Protein AF-A0A7K4CN50-F1 (afdb_monomer_lite)

Foldseek 3Di:
DQFAQAPPPRDGDDPVQLLQKAADPVVRGIHTNVCCVPQWDDDPQWIADNPPRDIDGVDNPPSDDDPDD

Structure (mmCIF, N/CA/C/O backbone):
data_AF-A0A7K4CN50-F1
#
_entry.id   AF-A0A7K4CN50-F1
#
loop_
_atom_site.group_PDB
_atom_site.id
_atom_site.type_symbol
_atom_site.label_atom_id
_atom_site.label_alt_id
_atom_site.label_comp_id
_atom_site.label_asym_id
_atom_site.label_entity_id
_atom_site.label_seq_id
_atom_site.pdbx_PDB_ins_code
_atom_site.Cartn_x
_atom_site.Cartn_y
_atom_site.Cartn_z
_atom_site.occupancy
_atom_site.B_iso_or_equiv
_atom_site.auth_seq_id
_atom_site.auth_comp_id
_atom_site.auth_asym_id
_atom_site.auth_atom_id
_atom_site.pdbx_PDB_model_num
ATOM 1 N N . MET A 1 1 ? 5.325 -15.063 -0.135 1.00 51.78 1 MET A N 1
ATOM 2 C CA . MET A 1 1 ? 5.190 -13.865 -0.991 1.00 51.78 1 MET A CA 1
ATOM 3 C C . MET A 1 1 ? 6.516 -13.366 -1.527 1.00 51.78 1 MET A C 1
ATOM 5 O O . MET A 1 1 ? 7.358 -12.958 -0.741 1.00 51.78 1 MET A O 1
ATOM 9 N N . LYS A 1 2 ? 6.712 -13.340 -2.854 1.00 58.66 2 LYS A N 1
ATOM 10 C CA . LYS A 1 2 ? 7.771 -12.491 -3.431 1.00 58.66 2 LYS A CA 1
ATOM 11 C C . LYS A 1 2 ? 7.311 -11.023 -3.344 1.00 58.66 2 LYS A C 1
ATOM 13 O O . LYS A 1 2 ? 6.168 -10.752 -3.723 1.00 58.66 2 LYS A O 1
ATOM 18 N N . PRO A 1 3 ? 8.138 -10.087 -2.852 1.00 66.38 3 PRO A N 1
ATOM 19 C CA . PRO A 1 3 ? 7.754 -8.683 -2.744 1.00 66.38 3 PRO A CA 1
ATOM 20 C C . PRO A 1 3 ? 7.494 -8.073 -4.131 1.00 66.38 3 PRO A C 1
ATOM 22 O O . PRO A 1 3 ? 8.312 -8.198 -5.043 1.00 66.38 3 PRO A O 1
ATOM 25 N N . LYS A 1 4 ? 6.328 -7.432 -4.305 1.00 78.62 4 LYS A N 1
ATOM 26 C CA . LYS A 1 4 ? 5.986 -6.728 -5.551 1.00 78.62 4 LYS A CA 1
ATOM 27 C C . LYS A 1 4 ? 6.817 -5.436 -5.667 1.00 78.62 4 LYS A C 1
ATOM 29 O O . LYS A 1 4 ? 7.064 -4.778 -4.654 1.00 78.62 4 LYS A O 1
ATOM 34 N N . PRO A 1 5 ? 7.230 -5.029 -6.881 1.00 88.06 5 PRO A N 1
ATOM 35 C CA . PRO A 1 5 ? 7.875 -3.738 -7.079 1.00 88.06 5 PRO A CA 1
ATOM 36 C C . PRO A 1 5 ? 6.896 -2.599 -6.780 1.00 88.06 5 PRO A C 1
ATOM 38 O O . PRO A 1 5 ? 5.697 -2.683 -7.056 1.00 88.06 5 PRO A O 1
ATOM 41 N N . CYS A 1 6 ? 7.410 -1.508 -6.219 1.00 89.75 6 CYS A N 1
ATOM 42 C CA . CYS A 1 6 ? 6.617 -0.313 -5.978 1.00 89.75 6 CYS A CA 1
ATOM 43 C C . CYS A 1 6 ? 6.135 0.293 -7.301 1.00 89.75 6 CYS A C 1
ATOM 45 O O . CYS A 1 6 ? 6.944 0.615 -8.165 1.00 89.75 6 CYS A O 1
ATOM 47 N N . LYS A 1 7 ? 4.833 0.562 -7.419 1.00 89.69 7 LYS A N 1
ATOM 48 C CA . LYS A 1 7 ? 4.210 1.154 -8.611 1.00 89.69 7 LYS A CA 1
ATOM 49 C C . LYS A 1 7 ? 4.764 2.540 -8.971 1.00 89.69 7 LYS A C 1
ATOM 51 O O . LYS A 1 7 ? 4.662 2.954 -10.118 1.00 89.69 7 LYS A O 1
ATOM 56 N N . THR A 1 8 ? 5.333 3.265 -8.005 1.00 89.56 8 THR A N 1
ATOM 57 C CA . THR A 1 8 ? 5.874 4.617 -8.215 1.00 89.56 8 THR A CA 1
ATOM 58 C C . THR A 1 8 ? 7.352 4.618 -8.604 1.00 89.56 8 THR A C 1
ATOM 60 O O . THR A 1 8 ? 7.734 5.345 -9.512 1.00 89.56 8 THR A O 1
ATOM 63 N N . CYS A 1 9 ? 8.202 3.856 -7.906 1.00 90.69 9 CYS A N 1
ATOM 64 C CA . CYS A 1 9 ? 9.657 3.899 -8.116 1.00 90.69 9 CYS A CA 1
ATOM 65 C C . CYS A 1 9 ? 10.247 2.619 -8.719 1.00 90.69 9 CYS A C 1
ATOM 67 O O . CYS A 1 9 ? 11.462 2.543 -8.881 1.00 90.69 9 CYS A O 1
ATOM 69 N N . ASN A 1 10 ? 9.420 1.606 -8.996 1.00 90.88 10 ASN A N 1
ATOM 70 C CA . ASN A 1 10 ? 9.794 0.270 -9.475 1.00 90.88 10 ASN A CA 1
ATOM 71 C C . ASN A 1 10 ? 10.818 -0.480 -8.605 1.00 90.88 10 ASN A C 1
ATOM 73 O O . ASN A 1 10 ? 11.257 -1.568 -8.967 1.00 90.88 10 ASN A O 1
ATOM 77 N N . LYS A 1 11 ? 11.166 0.051 -7.425 1.00 89.38 11 LYS A N 1
ATOM 78 C CA . LYS A 1 11 ? 12.029 -0.629 -6.460 1.00 89.38 11 LYS A CA 1
ATOM 79 C C . LYS A 1 11 ? 11.237 -1.678 -5.698 1.00 89.38 11 LYS A C 1
ATOM 81 O O . LYS A 1 11 ? 10.112 -1.425 -5.260 1.00 89.38 11 LYS A O 1
ATOM 86 N N . VAL A 1 12 ? 11.857 -2.833 -5.513 1.00 86.06 12 VAL A N 1
ATOM 87 C CA . VAL A 1 12 ? 11.370 -3.885 -4.626 1.00 86.06 12 VAL A CA 1
ATOM 88 C C . VAL A 1 12 ? 11.828 -3.528 -3.205 1.00 86.06 12 VAL A C 1
ATOM 90 O O . VAL A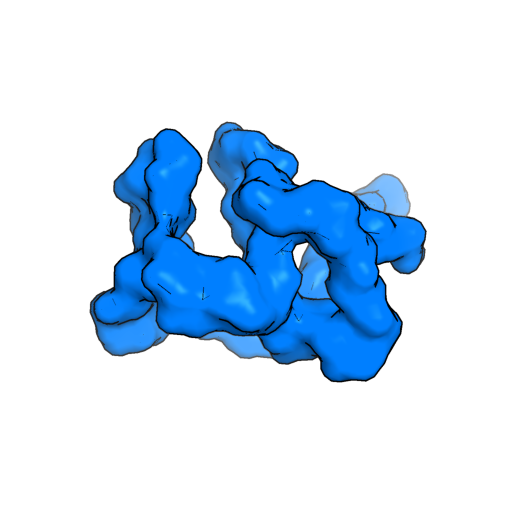 1 12 ? 13.029 -3.331 -3.011 1.00 86.06 12 VAL A O 1
ATOM 93 N N . PRO A 1 13 ? 10.917 -3.355 -2.230 1.00 80.81 13 PRO A N 1
ATOM 94 C CA . PRO A 1 13 ? 11.320 -3.115 -0.851 1.00 80.81 13 PRO A CA 1
ATOM 95 C C . PRO A 1 13 ? 12.012 -4.341 -0.264 1.00 80.81 13 PRO A C 1
ATOM 97 O O . PRO A 1 13 ? 11.715 -5.475 -0.644 1.00 80.81 13 PRO A O 1
ATOM 100 N N . SER A 1 14 ? 12.916 -4.092 0.681 1.00 83.25 14 SER A N 1
ATOM 101 C CA . SER A 1 14 ? 13.527 -5.152 1.476 1.00 83.25 14 SER A CA 1
ATOM 102 C C . SER A 1 14 ? 12.476 -5.836 2.356 1.00 83.25 14 SER A C 1
ATOM 104 O O . SER A 1 14 ? 11.430 -5.252 2.643 1.00 83.25 14 SER A O 1
ATOM 106 N N . GLU A 1 15 ? 12.747 -7.054 2.829 1.00 79.88 15 GLU A N 1
ATOM 107 C CA . GLU A 1 15 ? 11.817 -7.760 3.723 1.00 79.88 15 GLU A CA 1
ATOM 108 C C . GLU A 1 15 ? 11.524 -6.976 5.013 1.00 79.88 15 GLU A C 1
ATOM 110 O O . GLU A 1 15 ? 10.403 -7.002 5.515 1.00 79.88 15 GLU A O 1
ATOM 115 N N . GLN A 1 16 ? 12.497 -6.196 5.492 1.00 78.94 16 GLN A N 1
ATOM 116 C CA . GLN A 1 16 ? 12.366 -5.337 6.674 1.00 78.94 16 GLN A CA 1
ATOM 117 C C . GLN A 1 16 ? 11.439 -4.133 6.442 1.00 78.94 16 GLN A C 1
ATOM 119 O O . GLN A 1 16 ? 10.859 -3.601 7.386 1.00 78.94 16 GLN A O 1
ATOM 124 N N . ASP A 1 17 ? 11.273 -3.710 5.188 1.00 77.88 17 ASP A N 1
ATOM 125 C CA . ASP A 1 17 ? 10.428 -2.579 4.797 1.00 77.88 17 ASP A CA 1
ATOM 126 C C . ASP A 1 17 ? 8.978 -2.987 4.517 1.00 77.88 17 ASP A C 1
ATOM 128 O O . ASP A 1 17 ? 8.093 -2.128 4.454 1.00 77.88 17 ASP A O 1
ATOM 132 N N . LEU A 1 18 ? 8.711 -4.286 4.340 1.00 77.38 18 LEU A N 1
ATOM 133 C CA . LEU A 1 18 ? 7.375 -4.811 4.048 1.00 77.38 18 LEU A CA 1
ATOM 134 C C . LEU A 1 18 ? 6.322 -4.411 5.092 1.00 77.38 18 LEU A C 1
ATOM 136 O O . LEU A 1 18 ? 5.235 -4.015 4.666 1.00 77.38 18 LEU A O 1
ATOM 140 N N . PRO A 1 19 ? 6.632 -4.377 6.407 1.00 77.44 19 PRO A N 1
ATOM 141 C CA . PRO A 1 19 ? 5.736 -3.862 7.439 1.00 77.44 19 PRO A CA 1
ATOM 142 C C . PRO A 1 19 ? 5.454 -2.355 7.369 1.00 77.44 19 PRO A C 1
ATOM 144 O O . PRO A 1 19 ? 4.760 -1.812 8.213 1.00 77.44 19 PRO A O 1
ATOM 147 N N . ASN A 1 20 ? 6.000 -1.629 6.402 1.00 78.69 20 ASN A N 1
ATOM 148 C CA . ASN A 1 20 ? 5.704 -0.209 6.209 1.00 78.69 20 ASN A CA 1
ATOM 149 C C . ASN A 1 20 ? 5.219 0.091 4.780 1.00 78.69 20 ASN A C 1
ATOM 151 O O . ASN A 1 20 ? 5.078 1.255 4.390 1.00 78.69 20 ASN A O 1
ATOM 155 N N . CYS A 1 21 ? 4.993 -0.952 3.979 1.00 82.19 21 CYS A N 1
ATOM 156 C CA . CYS A 1 21 ? 4.466 -0.855 2.625 1.00 82.19 21 CYS A CA 1
ATOM 157 C C . CYS A 1 21 ? 2.942 -0.881 2.637 1.00 82.19 21 CYS A C 1
ATOM 159 O O . CYS A 1 21 ? 2.345 -1.610 3.414 1.00 82.19 21 CYS A O 1
ATOM 161 N N . ILE A 1 22 ? 2.296 -0.171 1.718 1.00 83.62 22 ILE A N 1
ATOM 162 C CA . ILE A 1 22 ? 0.839 -0.270 1.560 1.00 83.62 22 ILE A CA 1
ATOM 163 C C . ILE A 1 22 ? 0.481 -0.830 0.194 1.00 83.62 22 ILE A C 1
ATOM 165 O O . ILE A 1 22 ? 1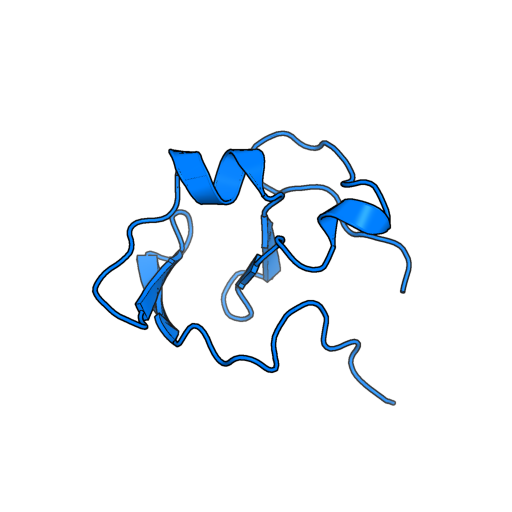.240 -0.715 -0.772 1.00 83.62 22 ILE A O 1
ATOM 169 N N . TYR A 1 23 ? -0.704 -1.419 0.110 1.00 85.25 23 TYR A N 1
ATOM 170 C CA . TYR A 1 23 ? -1.212 -2.023 -1.107 1.00 85.25 23 TYR A CA 1
ATOM 171 C C . TYR A 1 23 ? -2.648 -1.570 -1.368 1.00 85.25 23 TYR A C 1
ATOM 173 O O . TYR A 1 23 ? -3.509 -1.657 -0.497 1.00 85.25 23 TYR A O 1
ATOM 181 N N . CYS A 1 24 ? -2.897 -1.075 -2.578 1.00 85.94 24 CYS A N 1
ATOM 182 C CA . CYS A 1 24 ? -4.223 -0.722 -3.059 1.00 85.94 24 CYS A CA 1
ATOM 183 C C . CYS A 1 24 ? -4.821 -1.908 -3.815 1.00 85.94 24 CYS A C 1
ATOM 185 O O . CYS A 1 24 ? -4.348 -2.246 -4.902 1.00 85.94 24 CYS A O 1
ATOM 187 N N . PHE A 1 25 ? -5.898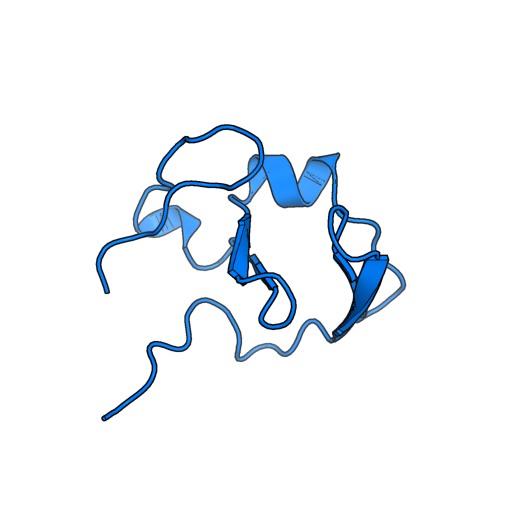 -2.484 -3.284 1.00 82.75 25 PHE A N 1
ATOM 188 C CA . PHE A 1 25 ? -6.599 -3.600 -3.925 1.00 82.75 25 PHE A CA 1
ATOM 189 C C . PHE A 1 25 ? -7.331 -3.194 -5.209 1.00 82.75 25 PHE A C 1
ATOM 191 O O . PHE A 1 25 ? -7.422 -3.993 -6.132 1.00 82.75 25 PHE A O 1
ATOM 198 N N . SER A 1 26 ? -7.824 -1.956 -5.292 1.00 86.00 26 SER A N 1
ATOM 199 C CA . SER A 1 26 ? -8.625 -1.484 -6.433 1.00 86.00 26 SER A CA 1
ATOM 200 C C . SER A 1 26 ? -7.831 -1.362 -7.733 1.00 86.00 26 SER A C 1
ATOM 202 O O . SER A 1 26 ? -8.344 -1.684 -8.799 1.00 86.00 26 SER A O 1
ATOM 204 N N . CYS A 1 27 ? -6.564 -0.943 -7.664 1.00 87.00 27 CYS A N 1
ATOM 205 C CA . CYS A 1 27 ? -5.713 -0.784 -8.848 1.00 87.00 27 CYS A CA 1
ATOM 206 C C . CYS A 1 27 ? -4.465 -1.676 -8.847 1.00 87.00 27 CYS A C 1
ATOM 208 O O . CYS A 1 27 ? -3.525 -1.391 -9.590 1.00 87.00 27 CYS A O 1
ATOM 210 N N . ASP A 1 28 ? -4.447 -2.715 -8.000 1.00 85.06 28 ASP A N 1
ATOM 211 C CA . ASP A 1 28 ? -3.307 -3.626 -7.794 1.00 85.06 28 ASP A CA 1
ATOM 212 C C . ASP A 1 28 ? -1.970 -2.865 -7.673 1.00 85.06 28 ASP A C 1
ATOM 214 O O . ASP A 1 28 ? -0.957 -3.185 -8.300 1.00 85.06 28 ASP A O 1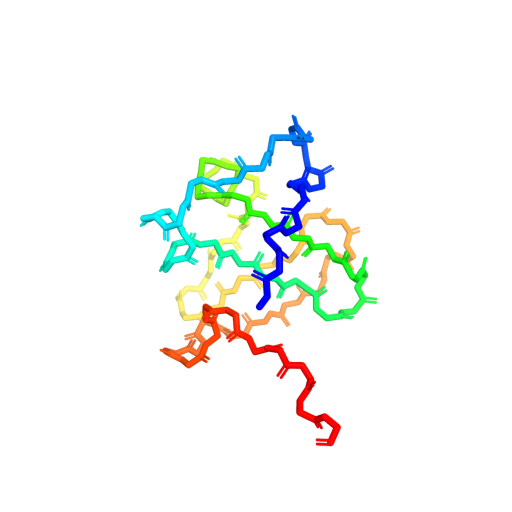
ATOM 218 N N . ALA A 1 29 ? -1.979 -1.774 -6.899 1.00 86.06 29 ALA A N 1
ATOM 219 C CA . ALA A 1 29 ? -0.829 -0.888 -6.762 1.00 86.06 29 ALA A CA 1
ATOM 220 C C . ALA A 1 29 ? -0.150 -1.096 -5.414 1.00 86.06 29 ALA A C 1
ATOM 222 O O . ALA A 1 29 ? -0.751 -0.906 -4.358 1.00 86.06 29 ALA A O 1
ATOM 223 N N . PHE A 1 30 ? 1.131 -1.437 -5.460 1.00 87.19 30 PHE A N 1
ATOM 224 C CA . PHE A 1 30 ? 1.964 -1.617 -4.280 1.00 87.19 30 PHE A CA 1
ATOM 225 C C . PHE A 1 30 ? 2.894 -0.414 -4.072 1.00 87.19 30 PHE A C 1
ATOM 227 O O . PHE A 1 30 ? 3.456 0.120 -5.032 1.00 87.19 30 PHE A O 1
ATOM 234 N N . PHE A 1 31 ? 3.084 0.016 -2.825 1.00 87.06 31 PHE A N 1
ATOM 235 C CA . PHE A 1 31 ? 3.865 1.205 -2.484 1.00 87.06 31 PHE A CA 1
ATOM 236 C C . PHE A 1 31 ? 4.893 0.898 -1.401 1.00 87.06 31 PHE A C 1
ATOM 238 O O . PHE A 1 31 ? 4.539 0.461 -0.307 1.00 87.06 31 PHE A O 1
ATOM 245 N N . CYS A 1 32 ? 6.166 1.176 -1.696 1.00 87.38 32 CYS A N 1
ATOM 246 C CA . CYS A 1 32 ? 7.233 1.088 -0.704 1.00 87.38 32 CYS A CA 1
ATOM 247 C C . CYS A 1 32 ? 7.106 2.212 0.342 1.00 87.38 32 CYS A C 1
ATOM 249 O O . CYS A 1 32 ? 6.483 3.242 0.057 1.00 87.38 32 CYS A O 1
ATOM 251 N N . PRO A 1 33 ? 7.753 2.096 1.515 1.00 84.69 33 PRO A N 1
ATOM 252 C CA . PRO A 1 33 ? 7.549 3.034 2.620 1.00 84.69 33 PRO A CA 1
ATOM 253 C C . PRO A 1 33 ? 7.929 4.471 2.249 1.00 84.69 33 PRO A C 1
ATOM 255 O O . PRO A 1 33 ? 7.261 5.429 2.637 1.00 84.69 33 PRO A O 1
ATOM 258 N N . ALA A 1 34 ? 8.981 4.628 1.441 1.00 87.94 34 ALA A N 1
ATOM 259 C CA . ALA A 1 34 ? 9.433 5.926 0.953 1.00 87.94 34 ALA A CA 1
ATOM 260 C C . ALA A 1 34 ? 8.397 6.598 0.035 1.00 87.94 34 ALA A C 1
ATOM 262 O O . ALA A 1 34 ? 8.118 7.789 0.182 1.00 87.94 34 ALA A O 1
ATOM 263 N N . CYS A 1 35 ? 7.799 5.843 -0.892 1.00 88.69 35 CYS A N 1
ATOM 264 C CA . CYS A 1 35 ? 6.761 6.362 -1.782 1.00 88.69 35 CYS A CA 1
ATOM 265 C C . CYS A 1 35 ? 5.450 6.599 -1.035 1.00 88.69 35 CYS A C 1
ATOM 267 O O . CYS A 1 35 ? 4.804 7.613 -1.283 1.00 88.69 35 CYS A O 1
ATOM 269 N N . THR A 1 36 ? 5.107 5.750 -0.067 1.00 84.25 36 THR A N 1
ATOM 270 C CA . THR A 1 36 ? 3.970 5.968 0.831 1.00 84.25 36 THR A CA 1
ATOM 271 C C . THR A 1 36 ? 4.093 7.300 1.562 1.00 84.25 36 THR A C 1
ATOM 273 O O . THR A 1 36 ? 3.174 8.108 1.520 1.00 84.25 36 THR A O 1
ATOM 276 N N . LYS A 1 37 ? 5.249 7.597 2.166 1.00 84.19 37 LYS A N 1
ATOM 277 C CA . LYS A 1 37 ? 5.469 8.872 2.871 1.00 84.19 37 LYS A CA 1
ATOM 278 C C . LYS A 1 37 ? 5.376 10.106 1.963 1.00 84.19 37 LYS A C 1
ATOM 280 O O . LYS A 1 37 ? 5.043 11.175 2.454 1.00 84.19 37 LYS A O 1
ATOM 285 N N . ARG A 1 38 ? 5.688 9.977 0.668 1.00 86.44 38 ARG A N 1
ATOM 286 C CA . ARG A 1 38 ? 5.744 11.111 -0.276 1.00 86.44 38 ARG A CA 1
ATOM 287 C C . ARG A 1 38 ? 4.468 11.330 -1.087 1.00 86.44 38 ARG A C 1
ATOM 289 O O . ARG A 1 38 ? 4.172 12.464 -1.433 1.00 86.44 38 ARG A O 1
ATOM 296 N N . GLN A 1 39 ? 3.774 10.261 -1.467 1.00 83.12 39 GLN A N 1
ATOM 297 C CA . GLN A 1 39 ? 2.727 10.300 -2.500 1.00 83.12 39 GLN A CA 1
ATOM 298 C C . GLN A 1 39 ? 1.329 10.037 -1.946 1.00 83.12 39 GLN A C 1
ATOM 300 O O . GLN A 1 39 ? 0.333 10.401 -2.568 1.00 83.12 39 GLN A O 1
ATOM 305 N N . VAL A 1 40 ? 1.237 9.373 -0.797 1.00 82.19 40 VAL A N 1
ATOM 306 C CA . VAL A 1 40 ? -0.041 8.955 -0.236 1.00 82.19 40 VAL A CA 1
ATOM 307 C C . VAL A 1 40 ? -0.562 10.058 0.670 1.00 82.19 40 VAL A C 1
ATOM 309 O O . VAL A 1 40 ? 0.087 10.421 1.651 1.00 82.19 40 VAL A O 1
ATOM 312 N N . ARG A 1 41 ? -1.750 10.582 0.353 1.00 85.56 41 ARG A N 1
ATOM 313 C CA . ARG A 1 41 ? -2.459 11.490 1.260 1.00 85.56 41 ARG A CA 1
ATOM 314 C C . ARG A 1 41 ? -3.039 10.680 2.408 1.00 85.56 41 ARG A C 1
ATOM 316 O O . ARG A 1 41 ? -3.619 9.624 2.163 1.00 85.56 41 ARG A O 1
ATOM 323 N N . LYS A 1 42 ? -2.878 11.177 3.631 1.00 84.31 42 LYS A N 1
ATOM 324 C CA . LYS A 1 42 ? -3.402 10.562 4.850 1.00 84.31 42 LYS A CA 1
ATOM 325 C C . LYS A 1 42 ? -4.388 11.516 5.512 1.00 84.31 42 LYS A C 1
ATOM 327 O O . LYS A 1 42 ? -4.140 12.719 5.509 1.00 84.31 42 LYS A O 1
ATOM 332 N N . ASP A 1 43 ? -5.467 10.971 6.048 1.00 84.81 43 ASP A N 1
ATOM 333 C CA . ASP A 1 43 ? -6.482 11.693 6.814 1.00 84.81 43 ASP A CA 1
ATOM 334 C C . ASP A 1 43 ? -6.912 10.816 7.995 1.00 84.81 43 ASP A C 1
ATOM 336 O O . ASP A 1 43 ? -7.630 9.832 7.817 1.00 84.81 43 ASP A O 1
ATOM 340 N N . GLY A 1 44 ? -6.367 11.102 9.181 1.00 84.94 44 GLY A N 1
ATOM 341 C CA . GLY A 1 44 ? -6.475 10.221 10.347 1.00 84.94 44 GLY A CA 1
ATOM 342 C C . GLY A 1 44 ? -6.004 8.796 10.034 1.00 84.94 44 GLY A C 1
ATOM 343 O O . GLY A 1 44 ? -4.902 8.592 9.517 1.00 84.94 44 GLY A O 1
ATOM 344 N N . ASP A 1 45 ? -6.879 7.823 10.284 1.00 82.88 45 ASP A N 1
ATOM 345 C CA . ASP A 1 45 ? -6.649 6.401 10.001 1.00 82.88 45 ASP A CA 1
ATOM 346 C C . ASP A 1 45 ? -6.929 6.019 8.543 1.00 82.88 45 ASP A C 1
ATOM 348 O O . ASP A 1 45 ? -7.014 4.839 8.215 1.00 82.88 45 ASP A O 1
ATOM 352 N N . LYS A 1 46 ? -7.088 6.988 7.638 1.00 84.75 46 LYS A N 1
ATOM 353 C CA . LYS A 1 46 ? -7.338 6.739 6.218 1.00 84.75 46 LYS A CA 1
ATOM 354 C C . LYS A 1 46 ? -6.177 7.176 5.351 1.00 84.75 46 LYS A C 1
ATOM 356 O O . LYS A 1 46 ? -5.430 8.102 5.663 1.00 84.75 46 LYS A O 1
ATOM 361 N N . TRP A 1 47 ? -6.071 6.543 4.195 1.00 87.94 47 TRP A N 1
ATOM 362 C CA . TRP A 1 47 ? -5.188 6.953 3.124 1.00 87.94 47 TRP A CA 1
ATOM 363 C C . TRP A 1 47 ? -5.870 6.918 1.774 1.00 87.94 47 TRP A C 1
ATOM 365 O O . TRP A 1 47 ? -6.737 6.090 1.514 1.00 87.94 47 TRP A O 1
ATOM 375 N N . MET A 1 48 ? -5.436 7.803 0.887 1.00 88.88 48 MET A N 1
ATOM 376 C CA . MET A 1 48 ? -5.914 7.853 -0.484 1.00 88.88 48 MET A CA 1
ATOM 377 C C . MET A 1 48 ? -4.853 7.303 -1.431 1.00 88.88 48 MET A C 1
ATOM 379 O O . MET A 1 48 ? -3.707 7.765 -1.442 1.00 88.88 48 MET A O 1
ATOM 383 N N . CYS A 1 49 ? -5.238 6.344 -2.271 1.00 89.38 49 CYS A N 1
ATOM 384 C CA . CYS A 1 49 ? -4.359 5.841 -3.317 1.00 89.38 49 CYS A CA 1
ATOM 385 C C . CYS A 1 49 ? -4.081 6.939 -4.358 1.00 89.38 49 CYS A C 1
ATOM 387 O O . CYS A 1 49 ? -5.028 7.462 -4.943 1.00 89.38 49 CYS A O 1
ATOM 389 N N . PRO A 1 50 ? -2.816 7.268 -4.673 1.00 88.75 50 PRO A N 1
ATOM 390 C CA . PRO A 1 50 ? -2.506 8.320 -5.644 1.00 88.75 50 PRO A CA 1
ATOM 391 C C . PRO A 1 50 ? -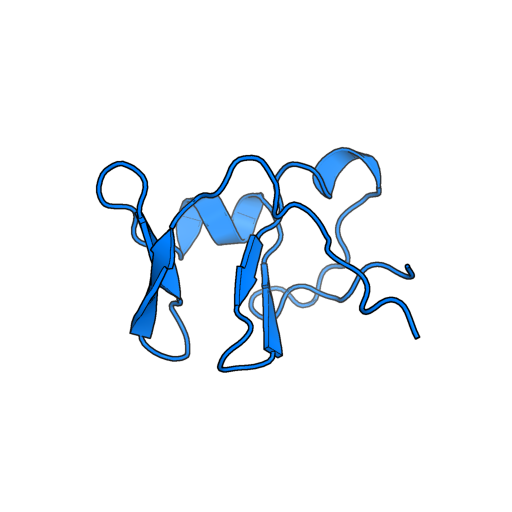2.890 7.960 -7.090 1.00 88.75 50 PRO A C 1
ATOM 393 O O . PRO A 1 50 ? -3.034 8.860 -7.911 1.00 88.75 50 PRO A O 1
ATOM 396 N N . PHE A 1 51 ? -3.082 6.671 -7.407 1.00 89.44 51 PHE A N 1
ATOM 397 C CA . PHE A 1 51 ? -3.437 6.223 -8.760 1.00 89.44 51 PHE A CA 1
ATOM 398 C C . PHE A 1 51 ? -4.951 6.170 -8.988 1.00 89.44 51 PHE A C 1
ATOM 400 O O . PHE A 1 51 ? -5.446 6.810 -9.907 1.00 89.44 51 PHE A O 1
ATOM 407 N N . CYS A 1 52 ? -5.700 5.438 -8.154 1.00 90.50 52 CYS A N 1
ATOM 408 C CA . CYS A 1 52 ? -7.156 5.313 -8.319 1.00 90.50 52 CYS A CA 1
ATOM 409 C C . CYS A 1 52 ? -7.970 6.317 -7.490 1.00 90.50 52 CYS A C 1
ATOM 411 O O . CYS A 1 52 ? -9.192 6.329 -7.590 1.00 90.50 52 CYS A O 1
ATOM 413 N N . 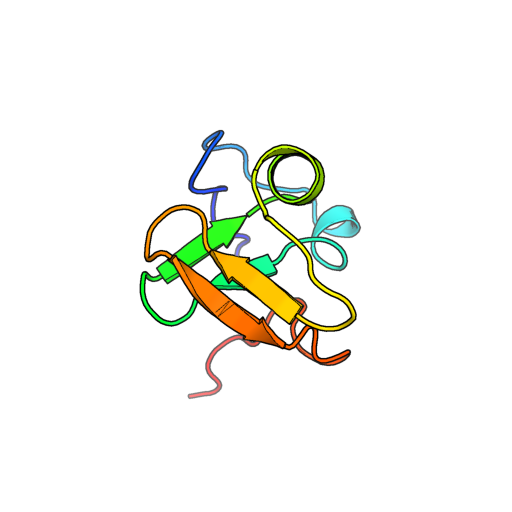ARG A 1 53 ? -7.313 7.143 -6.659 1.00 90.19 53 ARG A N 1
ATOM 414 C CA . ARG A 1 53 ? -7.927 8.163 -5.784 1.00 90.19 53 ARG A CA 1
ATOM 415 C C . ARG A 1 53 ? -8.979 7.636 -4.800 1.00 90.19 53 ARG A C 1
ATOM 417 O O . ARG A 1 53 ? -9.709 8.424 -4.209 1.00 90.19 53 ARG A O 1
ATOM 424 N N . GLN A 1 54 ? -9.038 6.322 -4.584 1.00 87.44 54 GLN A N 1
ATOM 425 C CA . GLN A 1 54 ? -9.902 5.725 -3.569 1.00 87.44 54 GLN A CA 1
ATOM 426 C C . GLN A 1 54 ? -9.285 5.830 -2.176 1.00 87.44 54 GLN A C 1
ATOM 428 O O . GLN A 1 54 ? -8.065 5.716 -2.020 1.00 87.44 54 GLN A O 1
ATOM 433 N N . TRP A 1 55 ? -10.154 6.032 -1.187 1.00 87.69 55 TRP A N 1
ATOM 434 C CA . TRP A 1 55 ? -9.810 6.062 0.229 1.00 87.69 55 TRP A CA 1
ATOM 435 C C . TRP A 1 55 ? -9.881 4.664 0.843 1.00 87.69 55 TRP A C 1
ATOM 437 O O . TRP A 1 55 ? -10.802 3.899 0.568 1.00 87.69 55 TRP A O 1
ATOM 447 N N . TRP A 1 56 ? -8.918 4.368 1.703 1.00 85.00 56 TRP A N 1
ATOM 448 C CA . TRP A 1 56 ? -8.724 3.094 2.384 1.00 85.00 56 TRP A CA 1
ATOM 449 C C . TRP A 1 56 ? -8.399 3.357 3.848 1.00 85.00 56 TRP A C 1
ATOM 451 O O . TRP A 1 56 ? -7.755 4.355 4.153 1.00 85.00 56 TRP A O 1
ATOM 461 N N . ASN A 1 57 ? -8.786 2.461 4.749 1.00 83.56 57 ASN A N 1
ATOM 462 C CA . ASN A 1 57 ? -8.345 2.539 6.140 1.00 83.56 57 ASN A CA 1
ATOM 463 C C . ASN A 1 57 ? -6.938 1.925 6.281 1.00 83.56 57 ASN A C 1
ATOM 465 O O . ASN A 1 57 ? -6.619 0.921 5.636 1.00 83.56 57 ASN A O 1
ATOM 469 N N . PHE A 1 58 ? -6.101 2.513 7.133 1.00 73.06 58 PHE A N 1
ATOM 470 C CA . PHE A 1 58 ? -4.909 1.889 7.698 1.00 73.06 58 PHE A CA 1
ATOM 471 C C . PHE A 1 58 ? -5.363 0.857 8.727 1.00 73.06 58 PHE A C 1
ATOM 473 O O . PHE A 1 58 ? -5.334 1.097 9.927 1.00 73.06 58 PHE A O 1
ATOM 480 N N . ASP A 1 59 ? -5.831 -0.295 8.262 1.00 63.62 59 ASP A N 1
ATOM 481 C CA . ASP A 1 59 ? -6.029 -1.410 9.178 1.00 63.62 59 ASP A CA 1
ATOM 482 C C . ASP A 1 59 ? -4.649 -1.929 9.602 1.00 63.62 59 ASP A C 1
ATOM 484 O O . ASP A 1 59 ? -3.790 -2.199 8.752 1.00 63.62 59 ASP A O 1
ATOM 488 N N . SER A 1 60 ? -4.458 -2.132 10.904 1.00 49.72 60 SER A N 1
ATOM 489 C CA . SER A 1 60 ? -3.256 -2.695 11.542 1.00 49.72 60 SER A CA 1
ATOM 490 C C . SER A 1 60 ? -2.857 -4.075 10.995 1.00 49.72 60 SER A C 1
ATOM 492 O O . SER A 1 60 ? -1.835 -4.637 11.377 1.00 49.72 60 SER A O 1
ATOM 494 N N . SER A 1 61 ? -3.691 -4.644 10.123 1.00 50.12 61 SER A N 1
ATOM 495 C CA . SER A 1 61 ? -3.607 -5.986 9.573 1.00 50.12 61 SER A CA 1
ATOM 496 C C . SER A 1 61 ? -3.244 -6.052 8.076 1.00 50.12 61 SER A C 1
ATOM 498 O O . SER A 1 61 ? -3.140 -7.160 7.540 1.00 50.12 61 SER A O 1
ATOM 500 N N . TYR A 1 62 ? -3.001 -4.917 7.398 1.00 51.75 62 TYR A N 1
ATOM 501 C CA . TYR A 1 62 ? -2.605 -4.877 5.976 1.00 51.75 62 TYR A CA 1
ATOM 502 C C . TYR A 1 62 ? -1.196 -4.338 5.754 1.00 51.75 62 TYR A C 1
ATOM 504 O O . TYR A 1 62 ? -0.972 -3.308 5.122 1.00 51.75 62 TYR A O 1
ATOM 512 N N . LEU A 1 63 ? -0.235 -5.140 6.187 1.00 47.84 63 LEU A N 1
ATOM 513 C CA . LEU A 1 63 ? 1.102 -5.175 5.617 1.00 47.84 63 LEU A CA 1
ATOM 514 C C . LEU A 1 63 ? 1.246 -6.585 5.056 1.00 47.84 63 LEU A C 1
ATOM 516 O O . LEU A 1 63 ? 1.579 -7.509 5.784 1.00 47.84 63 LEU A O 1
ATOM 520 N N . LEU A 1 64 ? 0.888 -6.747 3.778 1.00 47.00 64 LEU A N 1
ATOM 521 C CA . LEU A 1 64 ? 0.808 -8.025 3.056 1.00 47.00 64 LEU A CA 1
ATOM 522 C C . LEU A 1 64 ? -0.305 -8.972 3.543 1.00 47.00 64 LEU A C 1
ATOM 524 O O . LEU A 1 64 ? -0.120 -9.779 4.447 1.00 47.00 64 LEU A O 1
ATOM 528 N N . ARG A 1 65 ? -1.444 -8.987 2.844 1.00 40.78 65 ARG A N 1
ATOM 529 C CA . ARG A 1 65 ? -2.236 -10.221 2.753 1.00 40.78 65 ARG A CA 1
ATOM 530 C C . ARG A 1 65 ? -2.028 -10.833 1.381 1.00 40.78 65 ARG A C 1
ATOM 532 O O . ARG A 1 65 ? -2.556 -10.360 0.377 1.00 40.78 65 ARG A O 1
ATOM 539 N N . GLU A 1 66 ? -1.209 -11.876 1.363 1.00 37.72 66 GLU A N 1
ATOM 540 C CA . GLU A 1 66 ? -1.213 -12.882 0.312 1.00 37.72 66 GLU A CA 1
ATOM 541 C C . GLU A 1 66 ? -2.613 -13.508 0.276 1.00 37.72 66 GLU A C 1
ATOM 543 O O . GLU A 1 66 ? -3.183 -13.842 1.318 1.00 37.72 66 GLU A O 1
ATOM 548 N N . LYS A 1 67 ? -3.194 -13.626 -0.919 1.00 32.44 67 LYS A N 1
ATOM 549 C CA . LYS A 1 67 ? -4.439 -14.364 -1.131 1.00 32.44 67 LYS A CA 1
ATOM 550 C C . LYS A 1 67 ? -4.151 -15.822 -0.747 1.00 32.44 67 LYS A C 1
ATOM 552 O O . LYS A 1 67 ? -3.392 -16.477 -1.454 1.00 32.44 67 LYS A O 1
ATOM 557 N N . LYS A 1 68 ? -4.685 -16.314 0.378 1.00 38.19 68 LYS A N 1
ATOM 558 C CA . LYS A 1 68 ? -4.701 -17.759 0.648 1.00 38.19 68 LYS A CA 1
ATOM 559 C C . LYS A 1 68 ? -5.656 -18.390 -0.367 1.00 38.19 68 LYS A C 1
ATOM 561 O O . LYS A 1 68 ? -6.847 -18.077 -0.339 1.00 38.19 68 LYS A O 1
ATOM 566 N N . SER A 1 69 ? -5.099 -19.168 -1.295 1.00 38.47 69 SER A N 1
ATOM 567 C CA . SER A 1 69 ? -5.836 -20.234 -1.982 1.00 38.47 69 SER A CA 1
ATOM 568 C C . SER A 1 69 ? -6.187 -21.337 -0.993 1.00 38.47 69 SER A C 1
ATOM 570 O O . SER A 1 69 ? -5.412 -21.510 -0.022 1.00 38.47 69 SER A O 1
#

Radius of gyration: 11.27 Å; chains: 1; bounding box: 23×32×21 Å

pLDDT: mean 77.65, std 15.89, range [32.44, 90.88]

Secondary structure (DSSP, 8-state):
-PPPPPTTT-PPPPGGGGGG-EEETTTTEEE-HHHHHHH-EEETTEEE-TTT--EEE--TT-S------

Sequence (69 aa):
MKPKPCKTCNKVPSEQDLPNCIYCFSCDAFFCPACTKRQVRKDGDKWMCPFCRQWWNFDSSYLLREKKS